Protein AF-A0A1H3X8P6-F1 (afdb_monomer_lite)

Secondary structure (DSSP, 8-state):
-----SS-------GGGGHHHHHHHHHHHHHHHHHHHHTHHHHTT--SHHHHHHHHHHHH--BTTB---SS-HHHHSTT--HHHHHHHHHHHHHHHHHHHHHHHHHHHS--SSPPPPP--

pLDDT: mean 88.48, std 12.2, range [31.03, 97.5]

Radius of gyration: 18.18 Å; chains: 1; bounding box: 30×44×56 Å

Sequence (120 aa):
MKIHTLYKSRIKQSSKAFDDTARLYCRAVDFYINVCLNEWKDASKCSNSKDAVNFCESVSLRTKARPATKYDFSGYLYKFPCYLRRAAIASAFGKVSSYKSNLANWNANPVGEKPGIPHT

Foldseek 3Di:
DDDDDPDPDDPDPPVVVCPVVVVLLQQLLQVLLVVCVVPVVPLVPDPDLVSQLVVSCQQAPADPVRNDHVHDVCVVDPPDDPVSNSVSSSNSSVQNVVLVVQQVVCVVPVDDDRRDRDGD

Structure (mmCIF, N/CA/C/O backbone):
data_AF-A0A1H3X8P6-F1
#
_entry.id   AF-A0A1H3X8P6-F1
#
loop_
_atom_site.group_PDB
_atom_site.id
_atom_site.type_symbol
_atom_site.label_atom_id
_atom_site.label_alt_id
_atom_site.label_comp_id
_atom_site.label_asym_id
_atom_site.label_entity_id
_atom_site.label_seq_id
_atom_site.pdbx_PDB_ins_code
_atom_site.Cartn_x
_atom_site.Cartn_y
_atom_site.Cartn_z
_atom_site.occupancy
_atom_site.B_iso_or_equiv
_atom_site.auth_seq_id
_atom_site.auth_comp_id
_atom_site.auth_asym_id
_atom_site.auth_atom_id
_atom_site.pdbx_PDB_model_num
ATOM 1 N N . MET A 1 1 ? 14.678 -15.133 18.758 1.00 34.66 1 MET A N 1
ATOM 2 C CA . MET A 1 1 ? 13.885 -14.616 19.897 1.00 34.66 1 MET A CA 1
ATOM 3 C C . MET A 1 1 ? 13.970 -15.628 21.032 1.00 34.66 1 MET A C 1
ATOM 5 O O . MET A 1 1 ? 13.533 -16.753 20.832 1.00 34.66 1 MET A O 1
ATOM 9 N N . LYS A 1 2 ? 14.597 -15.290 22.168 1.00 31.03 2 LYS A N 1
ATOM 10 C CA . LYS A 1 2 ? 14.610 -16.168 23.353 1.00 31.03 2 LYS A CA 1
ATOM 11 C C . LYS A 1 2 ? 13.320 -15.932 24.136 1.00 31.03 2 LYS A C 1
ATOM 13 O O . LYS A 1 2 ? 13.084 -14.822 24.600 1.00 31.03 2 LYS A O 1
ATOM 18 N N . ILE A 1 3 ? 12.468 -16.950 24.213 1.00 58.91 3 ILE A N 1
ATOM 19 C CA . ILE A 1 3 ? 11.179 -16.885 24.908 1.00 58.91 3 ILE A CA 1
ATOM 20 C C . ILE A 1 3 ? 11.407 -17.364 26.342 1.00 58.91 3 ILE A C 1
ATOM 22 O O . ILE A 1 3 ? 11.627 -18.551 26.572 1.00 58.91 3 ILE A O 1
ATOM 26 N N . HIS A 1 4 ? 11.376 -16.442 27.301 1.00 58.25 4 HIS A N 1
ATOM 27 C CA . HIS A 1 4 ? 11.418 -16.770 28.723 1.00 58.25 4 HIS A CA 1
ATOM 28 C C . HIS A 1 4 ? 9.982 -16.808 29.247 1.00 58.25 4 HIS A C 1
ATOM 30 O O . HIS A 1 4 ? 9.303 -15.785 29.281 1.00 58.25 4 HIS A O 1
ATOM 36 N N . THR A 1 5 ? 9.501 -17.998 29.609 1.00 63.41 5 THR A N 1
ATOM 37 C CA . THR A 1 5 ? 8.136 -18.192 30.120 1.00 63.41 5 THR A CA 1
ATOM 38 C C . THR A 1 5 ? 8.218 -18.406 31.628 1.00 63.41 5 THR A C 1
ATOM 40 O O . THR A 1 5 ? 8.846 -19.361 32.072 1.00 63.41 5 THR A O 1
ATOM 43 N N . LEU A 1 6 ? 7.613 -17.513 32.417 1.00 68.81 6 LEU A N 1
ATOM 44 C CA . LEU A 1 6 ? 7.676 -17.532 33.889 1.00 68.81 6 LEU A CA 1
ATOM 45 C C . LEU A 1 6 ? 6.791 -18.617 34.532 1.00 68.81 6 LEU A C 1
ATOM 47 O O . LEU A 1 6 ? 6.910 -18.887 35.721 1.00 68.81 6 LEU A O 1
ATOM 51 N N . TYR A 1 7 ? 5.903 -19.246 33.761 1.00 71.19 7 TYR A N 1
ATOM 52 C CA . TYR A 1 7 ? 4.977 -20.266 34.247 1.00 71.19 7 TYR A CA 1
ATOM 53 C C . TYR A 1 7 ? 4.711 -21.323 33.174 1.00 71.19 7 TYR A C 1
ATOM 55 O O . TYR A 1 7 ? 4.807 -21.058 31.976 1.00 71.19 7 TYR A O 1
ATOM 63 N N . LYS A 1 8 ? 4.367 -22.541 33.605 1.00 65.75 8 LYS A N 1
ATOM 64 C CA . LYS A 1 8 ? 4.122 -23.703 32.739 1.00 65.75 8 LYS A CA 1
ATOM 65 C C . LYS A 1 8 ? 2.759 -23.589 32.038 1.00 65.75 8 LYS A C 1
ATOM 67 O O . LYS A 1 8 ? 1.855 -24.375 32.301 1.00 65.75 8 LYS A O 1
ATOM 72 N N . SER A 1 9 ? 2.588 -22.603 31.158 1.00 65.31 9 SER A N 1
ATOM 73 C CA . SER A 1 9 ? 1.444 -22.541 30.247 1.00 65.31 9 SER A CA 1
ATOM 74 C C . SER A 1 9 ? 1.780 -23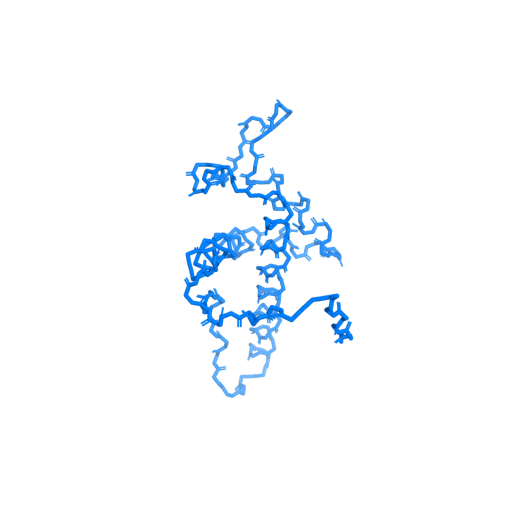.188 28.915 1.00 65.31 9 SER A C 1
ATOM 76 O O . SER A 1 9 ? 2.780 -22.887 28.267 1.00 65.31 9 SER A O 1
ATOM 78 N N . ARG A 1 10 ? 0.914 -24.103 28.482 1.00 61.00 10 ARG A N 1
ATOM 79 C CA . ARG A 1 10 ? 0.945 -24.624 27.121 1.00 61.00 10 ARG A CA 1
ATOM 80 C C . ARG A 1 10 ? 0.149 -23.657 26.252 1.00 61.00 10 ARG A C 1
ATOM 82 O O . ARG A 1 10 ? -1.072 -23.599 26.382 1.00 61.00 10 ARG A O 1
ATOM 89 N N . ILE A 1 11 ? 0.814 -22.925 25.360 1.00 66.06 11 ILE A N 1
ATOM 90 C CA . ILE A 1 11 ? 0.123 -22.197 24.291 1.00 66.06 11 ILE A CA 1
ATOM 91 C C . ILE A 1 11 ? -0.530 -23.263 23.406 1.00 66.06 11 ILE A C 1
ATOM 93 O O . ILE A 1 11 ? 0.156 -23.975 22.672 1.00 66.06 11 ILE A O 1
ATOM 97 N N . LYS A 1 12 ? -1.851 -23.442 23.518 1.00 64.69 12 LYS A N 1
ATOM 98 C CA . LYS A 1 12 ? -2.592 -24.256 22.551 1.00 64.69 12 LYS A CA 1
ATOM 99 C C . LYS A 1 12 ? -2.453 -23.552 21.205 1.00 64.69 12 LYS A C 1
ATOM 101 O O . LYS A 1 12 ? -2.849 -22.397 21.081 1.00 64.69 12 LYS A O 1
ATOM 106 N N . GLN A 1 13 ? -1.866 -24.221 20.216 1.00 61.00 13 GLN A N 1
ATOM 107 C CA . GLN A 1 13 ? -1.826 -23.693 18.858 1.00 61.00 13 GLN A CA 1
ATOM 108 C C . GLN A 1 13 ? -3.252 -23.645 18.301 1.00 61.00 13 GLN A C 1
ATOM 110 O O . GLN A 1 13 ? -3.754 -24.626 17.765 1.00 61.00 13 GLN A O 1
ATOM 115 N N . SER A 1 14 ? -3.925 -22.507 18.444 1.00 62.97 14 SER A N 1
ATOM 116 C CA . SER A 1 14 ? -5.116 -22.179 17.668 1.00 62.97 14 SER A CA 1
ATOM 117 C C . SER A 1 14 ? -4.686 -21.263 16.527 1.00 62.97 14 SER A C 1
ATOM 119 O O . SER A 1 14 ? -4.887 -20.053 16.592 1.00 62.97 14 SER A O 1
ATOM 121 N N . SER A 1 15 ? -4.053 -21.821 15.491 1.00 65.56 15 SER A N 1
ATOM 122 C CA . SER A 1 15 ? -3.688 -21.064 14.279 1.00 65.56 15 SER A CA 1
ATOM 123 C C . SER A 1 15 ? -4.879 -20.269 13.731 1.00 65.56 15 SER A C 1
ATOM 125 O O . SER A 1 15 ? -4.744 -19.094 13.411 1.00 65.56 15 SER A O 1
ATOM 127 N N . LYS A 1 16 ? -6.073 -20.871 13.795 1.00 78.62 16 LYS A N 1
ATOM 128 C CA . LYS A 1 16 ? -7.348 -20.276 13.379 1.00 78.62 16 LYS A CA 1
ATOM 129 C C . LYS A 1 16 ? -7.770 -19.014 14.137 1.00 78.62 16 LYS A C 1
ATOM 131 O O . LYS A 1 16 ? -8.608 -18.273 13.643 1.00 78.62 16 LYS A O 1
ATOM 136 N N . ALA A 1 17 ? -7.225 -18.750 15.328 1.00 81.31 17 ALA A N 1
ATOM 137 C CA . ALA A 1 17 ? -7.642 -17.597 16.133 1.00 81.31 17 ALA A CA 1
ATOM 138 C C . ALA A 1 17 ? -7.276 -16.246 15.493 1.00 81.31 17 ALA A C 1
ATOM 140 O O . ALA A 1 17 ? -7.855 -15.227 15.859 1.00 81.31 17 ALA A O 1
ATOM 141 N N . PHE A 1 18 ? -6.332 -16.233 14.546 1.00 83.19 18 PHE A N 1
ATOM 142 C CA . PHE A 1 18 ? -5.904 -15.023 13.844 1.00 83.19 18 PHE A CA 1
ATOM 143 C C . PHE A 1 18 ? -6.308 -14.993 12.372 1.00 83.19 18 PHE A C 1
ATOM 145 O O . PHE A 1 18 ? -5.992 -14.012 11.700 1.00 83.19 18 PHE A O 1
ATOM 152 N N . ASP A 1 19 ? -7.004 -16.016 11.869 1.00 88.62 19 ASP A N 1
ATOM 153 C CA . ASP A 1 19 ? -7.360 -16.104 10.449 1.00 88.62 19 ASP A CA 1
ATOM 154 C C . ASP A 1 19 ? -8.175 -14.884 10.009 1.00 88.62 19 ASP A C 1
ATOM 156 O O . ASP A 1 19 ? -7.892 -14.292 8.968 1.00 88.62 19 ASP A O 1
ATOM 160 N N . ASP A 1 20 ? -9.131 -14.445 10.828 1.00 90.19 20 ASP A N 1
ATOM 161 C CA . ASP A 1 20 ? -9.952 -13.269 10.529 1.00 90.19 20 ASP A CA 1
ATOM 162 C C . ASP A 1 20 ? -9.128 -11.977 10.518 1.00 90.19 20 ASP A C 1
ATOM 164 O O . ASP A 1 20 ? -9.272 -11.141 9.622 1.00 90.19 20 ASP A O 1
ATOM 168 N N . THR A 1 21 ? -8.200 -11.832 11.464 1.00 90.94 21 THR A N 1
ATOM 169 C CA . THR A 1 21 ? -7.295 -10.678 11.538 1.00 90.94 21 THR A CA 1
ATOM 170 C C . THR A 1 21 ? -6.342 -10.643 10.344 1.00 90.94 21 THR A C 1
ATOM 172 O O . THR A 1 21 ? -6.128 -9.582 9.755 1.00 90.94 21 THR A O 1
ATOM 175 N N . ALA A 1 22 ? -5.800 -11.799 9.951 1.00 92.06 22 ALA A N 1
ATOM 176 C CA . ALA A 1 22 ? -4.939 -11.937 8.782 1.00 92.06 22 ALA A CA 1
ATOM 177 C C . ALA A 1 22 ? -5.705 -11.601 7.497 1.00 92.06 22 ALA A C 1
ATOM 179 O O . ALA A 1 22 ? -5.224 -10.812 6.688 1.00 92.06 22 ALA A O 1
ATOM 180 N N . ARG A 1 23 ? -6.939 -12.099 7.349 1.00 93.56 23 ARG A N 1
ATOM 181 C CA . ARG A 1 23 ? -7.824 -11.753 6.225 1.00 93.56 23 ARG A CA 1
ATOM 182 C C . ARG A 1 23 ? -8.089 -10.250 6.156 1.00 93.56 23 ARG A C 1
ATOM 184 O O . ARG A 1 23 ? -8.031 -9.675 5.071 1.00 93.56 23 ARG A O 1
ATOM 191 N N . LEU A 1 24 ? -8.353 -9.601 7.292 1.00 94.50 24 LEU A N 1
ATOM 192 C CA . LEU A 1 24 ? -8.575 -8.154 7.351 1.00 94.50 24 LEU A CA 1
ATOM 193 C C . LEU A 1 24 ? -7.320 -7.367 6.945 1.00 94.50 24 LEU A C 1
ATOM 195 O O . LEU A 1 24 ? -7.418 -6.380 6.217 1.00 94.50 24 LEU A O 1
ATOM 199 N N . TYR A 1 25 ? -6.142 -7.822 7.382 1.00 96.12 25 TYR A N 1
ATOM 200 C CA . TYR A 1 25 ? -4.864 -7.242 6.980 1.00 96.12 25 TYR A CA 1
ATOM 201 C C . TYR A 1 25 ? -4.615 -7.394 5.478 1.00 96.12 25 TYR A C 1
ATOM 203 O O . TYR A 1 25 ? -4.307 -6.401 4.823 1.00 96.12 25 TYR A O 1
ATOM 211 N N . CYS A 1 26 ? -4.806 -8.591 4.916 1.00 95.44 26 CYS A N 1
ATOM 212 C CA . CYS A 1 26 ? -4.621 -8.829 3.484 1.00 95.44 26 CYS A CA 1
ATOM 213 C C . CYS A 1 26 ? -5.540 -7.937 2.642 1.00 95.44 26 CYS A C 1
ATOM 215 O O . CYS A 1 26 ? -5.065 -7.266 1.732 1.00 95.44 26 CYS A O 1
ATOM 217 N N . ARG A 1 27 ? -6.814 -7.792 3.036 1.00 96.38 27 ARG A N 1
ATOM 218 C CA . ARG A 1 27 ? -7.750 -6.857 2.384 1.00 96.38 27 ARG A CA 1
ATOM 219 C C . ARG A 1 27 ? -7.266 -5.408 2.418 1.00 96.38 27 ARG A C 1
ATOM 221 O O . ARG A 1 27 ? -7.475 -4.675 1.453 1.00 96.38 27 ARG A O 1
ATOM 228 N N . ALA A 1 28 ? -6.649 -4.979 3.520 1.00 97.00 28 ALA A N 1
ATOM 229 C CA . ALA A 1 28 ? -6.068 -3.643 3.615 1.00 97.00 28 ALA A CA 1
ATOM 230 C C . ALA A 1 28 ? -4.859 -3.487 2.684 1.00 97.00 28 ALA A C 1
ATOM 232 O O . ALA A 1 28 ? -4.718 -2.453 2.034 1.00 97.00 28 ALA A O 1
ATOM 233 N N . VAL A 1 29 ? -4.003 -4.509 2.595 1.00 97.50 29 VAL A N 1
ATOM 234 C CA . VAL A 1 29 ? -2.865 -4.525 1.667 1.00 97.50 29 VAL A CA 1
ATOM 235 C C . VAL A 1 29 ? -3.357 -4.449 0.223 1.00 97.50 29 VAL A C 1
ATOM 237 O O . VAL A 1 29 ? -2.867 -3.599 -0.513 1.00 97.50 29 VAL A O 1
ATOM 240 N N . ASP A 1 30 ? -4.359 -5.237 -0.168 1.00 96.88 30 ASP A N 1
ATOM 241 C CA . ASP A 1 30 ? -4.933 -5.210 -1.522 1.00 96.88 30 ASP A CA 1
ATOM 242 C C . ASP A 1 30 ? -5.505 -3.843 -1.889 1.00 96.88 30 ASP A C 1
ATOM 244 O O . ASP A 1 30 ? -5.259 -3.325 -2.980 1.00 96.88 30 ASP A O 1
ATOM 248 N N . PHE A 1 31 ? -6.216 -3.209 -0.953 1.00 96.88 31 PHE A N 1
ATOM 249 C CA . PHE A 1 31 ? -6.687 -1.841 -1.134 1.00 96.88 31 PHE A CA 1
ATOM 250 C C . PHE A 1 31 ? -5.523 -0.890 -1.440 1.00 96.88 31 PHE A C 1
ATOM 252 O O . PHE A 1 31 ? -5.572 -0.137 -2.414 1.00 96.88 31 PHE A O 1
ATOM 259 N N . TYR A 1 32 ? -4.449 -0.945 -0.649 1.00 96.81 32 TYR A N 1
ATOM 260 C CA . TYR A 1 32 ? -3.299 -0.067 -0.851 1.00 96.81 32 TYR A CA 1
ATOM 261 C C . TYR A 1 32 ? -2.456 -0.435 -2.074 1.00 96.81 32 TYR A C 1
ATOM 263 O O . TYR A 1 32 ? -1.867 0.462 -2.670 1.00 96.81 32 TYR A O 1
ATOM 271 N N . ILE A 1 33 ? -2.437 -1.698 -2.508 1.00 97.00 33 ILE A N 1
ATOM 272 C CA . ILE A 1 33 ? -1.836 -2.093 -3.788 1.00 97.00 33 ILE A CA 1
ATOM 273 C C . ILE A 1 33 ? -2.554 -1.365 -4.927 1.00 97.00 33 ILE A C 1
ATOM 275 O O . ILE A 1 33 ? -1.893 -0.741 -5.757 1.00 97.00 33 ILE A O 1
ATOM 279 N N . ASN A 1 34 ? -3.889 -1.376 -4.931 1.00 96.50 34 ASN A N 1
ATOM 280 C CA . ASN A 1 34 ? -4.684 -0.686 -5.948 1.00 96.50 34 ASN A CA 1
ATOM 281 C C . ASN A 1 34 ? -4.440 0.830 -5.933 1.00 96.50 34 ASN A C 1
ATOM 283 O O . ASN A 1 34 ? -4.221 1.429 -6.986 1.00 96.50 34 ASN A O 1
ATOM 287 N N . VAL A 1 35 ? -4.401 1.450 -4.747 1.00 96.12 35 VAL A N 1
ATOM 288 C CA . VAL A 1 35 ? -4.073 2.881 -4.605 1.00 96.12 35 VAL A CA 1
ATOM 289 C C . VAL A 1 35 ? -2.678 3.184 -5.162 1.00 96.12 35 VAL A C 1
ATOM 291 O O . VAL A 1 35 ? -2.527 4.105 -5.963 1.00 96.12 35 VAL A O 1
ATOM 294 N N . CYS A 1 36 ? -1.665 2.393 -4.800 1.00 95.81 36 CYS A N 1
ATOM 295 C CA . CYS A 1 36 ? -0.292 2.564 -5.278 1.00 95.81 36 CYS A CA 1
ATOM 296 C C . CYS A 1 36 ? -0.153 2.348 -6.791 1.00 95.81 36 CYS A C 1
ATOM 298 O O . CYS A 1 36 ? 0.644 3.033 -7.430 1.00 95.81 36 CYS A O 1
ATOM 300 N N . LEU A 1 37 ? -0.902 1.409 -7.377 1.00 95.81 37 LEU A N 1
ATOM 301 C CA . LEU A 1 37 ? -0.904 1.177 -8.823 1.00 95.81 37 LEU A CA 1
ATOM 302 C C . LEU A 1 37 ? -1.535 2.350 -9.582 1.00 95.81 37 LEU A C 1
ATOM 304 O O . LEU A 1 37 ? -0.975 2.781 -10.593 1.00 95.81 37 LEU A O 1
ATOM 308 N N . ASN A 1 38 ? -2.652 2.883 -9.079 1.00 95.81 38 ASN A N 1
ATOM 309 C CA . ASN A 1 38 ? -3.364 4.007 -9.690 1.00 95.81 38 ASN A CA 1
ATOM 310 C C . ASN A 1 38 ? -2.579 5.322 -9.578 1.00 95.81 38 ASN A C 1
ATOM 312 O O . ASN A 1 38 ? -2.490 6.074 -10.546 1.00 95.81 38 ASN A O 1
ATOM 316 N N . GLU A 1 39 ? -1.969 5.580 -8.419 1.00 95.25 39 GLU A N 1
ATOM 317 C CA . GLU A 1 39 ? -1.197 6.799 -8.145 1.00 95.25 39 GLU A CA 1
ATOM 318 C C . GLU A 1 39 ? 0.318 6.602 -8.328 1.00 95.25 39 GLU A C 1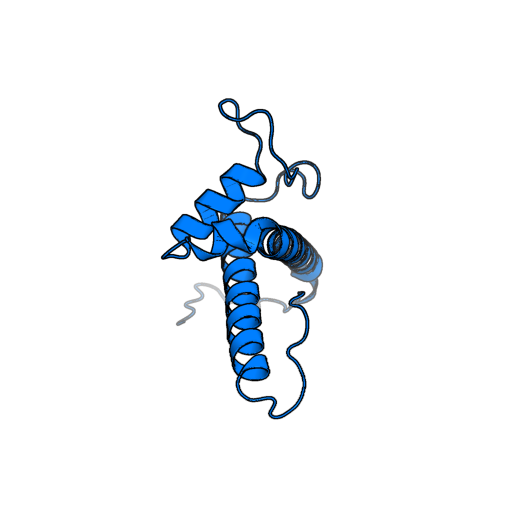
ATOM 320 O O . GLU A 1 39 ? 1.125 7.319 -7.732 1.00 95.25 39 GLU A O 1
ATOM 325 N N . TRP A 1 40 ? 0.739 5.631 -9.149 1.00 94.69 40 TRP A N 1
ATOM 326 C CA . TRP A 1 40 ? 2.154 5.250 -9.248 1.00 94.69 40 TRP A CA 1
ATOM 327 C C . TRP A 1 40 ? 3.074 6.416 -9.626 1.00 94.69 40 TRP A C 1
ATOM 329 O O . TRP A 1 40 ? 4.201 6.474 -9.150 1.00 94.69 40 TRP A O 1
ATOM 339 N N . LYS A 1 41 ? 2.594 7.365 -10.442 1.00 93.00 41 LYS A N 1
ATOM 340 C CA . LYS A 1 41 ? 3.369 8.544 -10.872 1.00 93.00 41 LYS A CA 1
ATOM 341 C C . LYS A 1 41 ? 3.860 9.400 -9.702 1.00 93.00 41 LYS A C 1
ATOM 343 O O . LYS A 1 41 ? 4.926 10.003 -9.796 1.00 93.00 41 LYS A O 1
ATOM 348 N N . ASP A 1 42 ? 3.075 9.476 -8.633 1.00 92.56 42 ASP A N 1
ATOM 349 C CA . ASP A 1 42 ? 3.420 10.241 -7.439 1.00 92.56 42 ASP A CA 1
ATOM 350 C C . ASP A 1 42 ? 4.041 9.345 -6.370 1.00 92.56 42 ASP A C 1
ATOM 352 O O . ASP A 1 42 ? 5.034 9.734 -5.758 1.00 92.56 42 ASP A O 1
ATOM 356 N N . ALA A 1 43 ? 3.552 8.109 -6.226 1.00 91.19 43 ALA A N 1
ATOM 357 C CA . ALA A 1 43 ? 4.130 7.133 -5.305 1.00 91.19 43 ALA A CA 1
ATOM 358 C C . ALA A 1 43 ? 5.590 6.786 -5.651 1.00 91.19 43 ALA A C 1
ATOM 360 O O . ALA A 1 43 ? 6.404 6.593 -4.751 1.00 91.19 43 ALA A O 1
ATOM 361 N N . SER A 1 44 ? 5.964 6.752 -6.935 1.00 91.50 44 SER A N 1
ATOM 362 C CA . SER A 1 44 ? 7.338 6.454 -7.362 1.00 91.50 44 SER A CA 1
ATOM 363 C C . SER A 1 44 ? 8.347 7.540 -6.981 1.00 91.50 44 SER A C 1
ATOM 365 O O . SER A 1 44 ? 9.546 7.288 -7.022 1.00 91.50 44 SER A O 1
ATOM 367 N N . LYS A 1 45 ? 7.882 8.749 -6.635 1.00 93.50 45 LYS A N 1
ATOM 368 C CA . LYS A 1 45 ? 8.738 9.855 -6.175 1.00 93.50 45 LYS A CA 1
ATOM 369 C C . LYS A 1 45 ? 9.106 9.723 -4.695 1.00 93.50 45 LYS A C 1
ATOM 371 O O . LYS A 1 45 ? 9.961 10.461 -4.217 1.00 93.50 45 LYS A O 1
ATOM 376 N N . CYS A 1 46 ? 8.452 8.828 -3.955 1.00 91.56 46 CYS A N 1
ATOM 377 C CA . CYS A 1 46 ? 8.740 8.605 -2.545 1.00 91.56 46 CYS A CA 1
ATOM 378 C C . CYS A 1 46 ? 10.092 7.898 -2.382 1.00 91.56 46 CYS A C 1
ATOM 380 O O . CYS A 1 46 ? 10.257 6.756 -2.807 1.00 91.56 46 CYS A O 1
ATOM 382 N N . SER A 1 47 ? 11.043 8.554 -1.715 1.00 85.56 47 SER A N 1
ATOM 383 C CA . SER A 1 47 ? 12.395 8.016 -1.511 1.00 85.56 47 SER A CA 1
ATOM 384 C C . SER A 1 47 ? 12.456 6.910 -0.456 1.00 85.56 47 SER A C 1
ATOM 386 O O . SER A 1 47 ? 13.368 6.088 -0.470 1.00 85.56 47 SER A O 1
ATOM 388 N N . ASN A 1 48 ? 11.518 6.893 0.494 1.00 88.81 48 ASN A N 1
ATOM 389 C CA . ASN A 1 48 ? 11.508 5.932 1.593 1.00 88.81 48 ASN A CA 1
ATOM 390 C C . ASN A 1 48 ? 10.083 5.448 1.932 1.00 88.81 48 ASN A C 1
ATOM 392 O O . ASN A 1 48 ? 9.075 6.025 1.519 1.00 88.81 48 ASN A O 1
ATOM 396 N N . SER A 1 49 ? 10.006 4.384 2.739 1.00 88.12 49 SER A N 1
ATOM 397 C CA . SER A 1 49 ? 8.734 3.792 3.183 1.00 88.12 49 SER A CA 1
ATOM 398 C C . SER A 1 49 ? 7.871 4.765 4.001 1.00 88.12 49 SER A C 1
ATOM 400 O O . SER A 1 49 ? 6.647 4.756 3.895 1.00 88.12 49 SER A O 1
ATOM 402 N N . LYS A 1 50 ? 8.486 5.666 4.778 1.00 93.81 50 LYS A N 1
ATOM 403 C CA . LYS A 1 50 ? 7.765 6.677 5.567 1.00 93.81 50 LYS A CA 1
ATOM 404 C C . LYS A 1 50 ? 7.041 7.681 4.664 1.00 93.81 50 LYS A C 1
ATOM 406 O O . LYS A 1 50 ? 5.893 8.021 4.943 1.00 93.81 50 LYS A O 1
ATOM 411 N N . ASP A 1 51 ? 7.675 8.109 3.581 1.00 94.19 51 ASP A N 1
ATOM 412 C CA . ASP A 1 51 ? 7.117 9.039 2.604 1.00 94.19 51 ASP A CA 1
ATOM 413 C C . ASP A 1 51 ? 5.978 8.379 1.832 1.00 94.19 51 ASP A C 1
ATOM 415 O O . ASP A 1 51 ? 4.913 8.977 1.697 1.00 94.19 51 ASP A O 1
ATOM 419 N N . ALA A 1 52 ? 6.149 7.114 1.432 1.00 93.44 52 ALA A N 1
ATOM 420 C CA . ALA A 1 52 ? 5.086 6.327 0.810 1.00 93.44 52 ALA A CA 1
ATOM 421 C C . ALA A 1 52 ? 3.871 6.172 1.741 1.00 93.44 52 ALA A C 1
ATOM 423 O O . ALA A 1 52 ? 2.727 6.328 1.311 1.00 93.44 52 ALA A O 1
ATOM 424 N N . VAL A 1 53 ? 4.109 5.929 3.035 1.00 95.75 53 VAL A N 1
ATOM 425 C CA . VAL A 1 53 ? 3.052 5.876 4.053 1.00 95.75 53 VAL A CA 1
ATOM 426 C C . VAL A 1 53 ? 2.332 7.214 4.169 1.00 95.75 53 VAL A C 1
ATOM 428 O O . VAL A 1 53 ? 1.106 7.246 4.088 1.00 95.75 53 VAL A O 1
ATOM 431 N N . ASN A 1 54 ? 3.067 8.315 4.317 1.00 94.19 54 ASN A N 1
ATOM 432 C CA . ASN A 1 54 ? 2.478 9.649 4.434 1.00 94.19 54 ASN A CA 1
ATOM 433 C C . ASN A 1 54 ? 1.673 10.026 3.182 1.00 94.19 54 ASN A C 1
ATOM 435 O O . ASN A 1 54 ? 0.566 10.553 3.297 1.00 94.19 54 ASN A O 1
ATOM 439 N N . PHE A 1 55 ? 2.199 9.713 1.996 1.00 94.81 55 PHE A N 1
ATOM 440 C CA . PHE A 1 55 ? 1.512 9.909 0.727 1.00 94.81 55 PHE A CA 1
ATOM 441 C C . PHE A 1 55 ? 0.195 9.129 0.690 1.00 94.81 55 PHE A C 1
ATOM 443 O O . PHE A 1 55 ? -0.867 9.739 0.570 1.00 94.81 55 PHE A O 1
ATOM 450 N N . CYS A 1 56 ? 0.230 7.809 0.887 1.00 94.81 56 CYS A N 1
ATOM 451 C CA . CYS A 1 56 ? -0.974 6.981 0.821 1.00 94.81 56 CYS A CA 1
ATOM 452 C C . CYS A 1 56 ? -2.006 7.377 1.884 1.00 94.81 56 CYS A C 1
ATOM 454 O O . CYS A 1 56 ? -3.202 7.401 1.594 1.00 94.81 56 CYS A O 1
ATOM 456 N N . GLU A 1 57 ? -1.576 7.726 3.101 1.00 93.94 57 GLU A N 1
ATOM 457 C CA . GLU A 1 57 ? -2.462 8.272 4.137 1.00 93.94 57 GLU A CA 1
ATOM 458 C C . GLU A 1 57 ? -3.161 9.540 3.654 1.00 93.94 57 GLU A C 1
ATOM 460 O O . GLU A 1 57 ? -4.376 9.660 3.787 1.00 93.94 57 GLU A O 1
ATOM 465 N N . SER A 1 58 ? -2.416 10.452 3.033 1.00 92.44 58 SER A N 1
ATOM 466 C CA . SER A 1 58 ? -2.950 11.730 2.571 1.00 92.44 58 SER A CA 1
ATOM 467 C C . SER A 1 58 ? -4.002 11.609 1.460 1.00 92.44 58 SER A C 1
ATOM 469 O O . SER A 1 58 ? -4.850 12.493 1.344 1.00 92.44 58 SER A O 1
ATOM 471 N N . VAL A 1 59 ? -3.964 10.527 0.671 1.00 93.94 59 VAL A N 1
ATOM 472 C CA . VAL A 1 59 ? -4.902 10.275 -0.440 1.00 93.94 59 VAL A CA 1
ATOM 473 C C . VAL A 1 59 ? -6.076 9.374 -0.017 1.00 93.94 59 VAL A C 1
ATOM 475 O O . VAL A 1 59 ? -7.115 9.384 -0.678 1.00 93.94 59 VAL A O 1
ATOM 478 N N . SER A 1 60 ? -5.942 8.612 1.077 1.00 93.50 60 SER A N 1
ATOM 479 C CA . SER A 1 60 ? -6.922 7.590 1.499 1.00 93.50 60 SER A CA 1
ATOM 480 C C . SER A 1 60 ? -7.664 7.871 2.809 1.00 93.50 60 SER A C 1
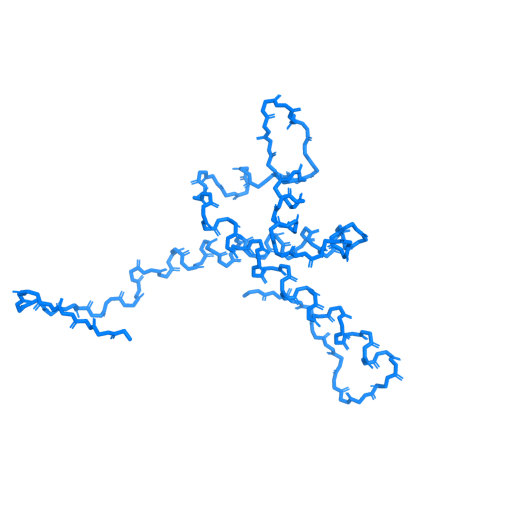ATOM 482 O O . SER A 1 60 ? -8.701 7.252 3.057 1.00 93.50 60 SER A O 1
ATOM 484 N N . LEU A 1 61 ? -7.147 8.757 3.668 1.00 91.31 61 LEU A N 1
ATOM 485 C CA . LEU A 1 61 ? -7.731 9.048 4.979 1.00 91.31 61 LEU A CA 1
ATOM 486 C C . LEU A 1 61 ? -8.223 10.477 5.081 1.00 91.31 61 LEU A C 1
ATOM 488 O O . LEU A 1 61 ? -7.461 11.441 4.982 1.00 91.31 61 LEU A O 1
ATOM 492 N N . ARG A 1 62 ? -9.515 10.595 5.374 1.00 89.69 62 ARG A N 1
ATOM 493 C CA . ARG A 1 62 ? -10.150 11.875 5.658 1.00 89.69 62 ARG A CA 1
ATOM 494 C C . ARG A 1 62 ? -9.670 12.375 7.013 1.00 89.69 62 ARG A C 1
ATOM 496 O O . ARG A 1 62 ? -9.697 11.655 8.010 1.00 89.69 62 ARG A O 1
ATOM 503 N N . THR A 1 63 ? -9.249 13.628 7.053 1.00 85.31 63 THR A N 1
ATOM 504 C CA . THR A 1 63 ? -8.891 14.329 8.290 1.00 85.31 63 THR A CA 1
ATOM 505 C C . THR A 1 63 ? -9.635 15.655 8.338 1.00 85.31 63 THR A C 1
ATOM 507 O O . THR A 1 63 ? -10.128 16.128 7.318 1.00 85.31 63 THR A O 1
ATOM 510 N N . LYS A 1 64 ? -9.700 16.303 9.507 1.00 85.31 64 LYS A N 1
ATOM 511 C CA . LYS A 1 64 ? -10.336 17.627 9.624 1.00 85.31 64 LYS A CA 1
ATOM 512 C C . LYS A 1 64 ? -9.720 18.651 8.657 1.00 85.31 64 LYS A C 1
ATOM 514 O O . LYS A 1 64 ? -10.440 19.463 8.092 1.00 85.31 64 LYS A O 1
ATOM 519 N N . ALA A 1 65 ? -8.404 18.580 8.452 1.00 84.50 65 ALA A N 1
ATOM 520 C CA . ALA A 1 65 ? -7.676 19.447 7.526 1.00 84.50 65 ALA A CA 1
ATOM 521 C C . ALA A 1 65 ? -7.803 19.019 6.050 1.00 84.50 65 ALA A C 1
ATOM 523 O O . ALA A 1 65 ? -7.566 19.828 5.159 1.00 84.50 65 ALA A O 1
ATOM 524 N N . ARG A 1 66 ? -8.160 17.756 5.777 1.00 82.69 66 ARG A N 1
ATOM 525 C CA . ARG A 1 66 ? -8.351 17.201 4.426 1.00 82.69 66 ARG A CA 1
ATOM 526 C C . ARG A 1 66 ? -9.657 16.403 4.370 1.00 82.69 66 ARG A C 1
ATOM 528 O O . ARG A 1 66 ? -9.633 15.178 4.524 1.00 82.69 66 ARG A O 1
ATOM 535 N N . PRO A 1 67 ? -10.804 17.086 4.204 1.00 78.50 67 PRO A N 1
ATOM 536 C CA . PRO A 1 67 ? -12.114 16.442 4.258 1.00 78.50 67 PRO A CA 1
ATOM 537 C C . PRO A 1 67 ? -12.449 15.641 2.993 1.00 78.50 67 PRO A C 1
ATOM 539 O O . PRO A 1 67 ? -13.257 14.712 3.077 1.00 78.50 67 PRO A O 1
ATOM 542 N N . ALA A 1 68 ? -11.833 15.984 1.856 1.00 81.25 68 ALA A N 1
ATOM 543 C CA . ALA A 1 68 ? -11.986 15.302 0.576 1.00 81.25 68 ALA A CA 1
ATOM 544 C C . ALA A 1 68 ? -10.728 14.482 0.257 1.00 81.25 68 ALA A C 1
ATOM 546 O O . ALA A 1 68 ? -9.628 15.029 0.166 1.00 81.25 68 ALA A O 1
ATOM 547 N N . THR A 1 69 ? -10.902 13.173 0.092 1.00 86.06 69 THR A N 1
ATOM 548 C CA . THR A 1 69 ? -9.858 12.221 -0.303 1.00 86.06 69 THR A CA 1
ATOM 549 C C . THR A 1 69 ? -10.351 11.413 -1.492 1.00 86.06 69 THR A C 1
ATOM 551 O O . THR A 1 69 ? -11.543 11.132 -1.599 1.00 86.06 69 THR A O 1
ATOM 554 N N . LYS A 1 70 ? -9.444 11.052 -2.405 1.00 91.06 70 LYS A N 1
ATOM 555 C CA . LYS A 1 70 ? -9.801 10.305 -3.621 1.00 91.06 70 LYS A CA 1
ATOM 556 C C . LYS A 1 70 ? -10.258 8.882 -3.304 1.00 91.06 70 LYS A C 1
ATOM 558 O O . LYS A 1 70 ? -11.117 8.346 -3.995 1.00 91.06 70 LYS A O 1
ATOM 563 N N . TYR A 1 71 ? -9.693 8.294 -2.253 1.00 94.50 71 TYR A N 1
ATOM 564 C CA . TYR A 1 71 ? -10.075 6.980 -1.755 1.00 94.50 71 TYR A CA 1
ATOM 565 C C . TYR A 1 71 ? -10.609 7.107 -0.324 1.00 94.50 71 TYR A C 1
ATOM 567 O O . TYR A 1 71 ? -10.162 7.973 0.433 1.00 94.50 71 TYR A O 1
ATOM 575 N N . ASP A 1 72 ? -11.556 6.243 0.048 1.00 92.50 72 ASP A N 1
ATOM 576 C CA . ASP A 1 72 ? -12.115 6.180 1.402 1.00 92.50 72 ASP A CA 1
ATOM 577 C C . ASP A 1 72 ? -11.757 4.850 2.071 1.00 92.50 72 ASP A C 1
ATOM 579 O O . ASP A 1 72 ? -12.478 3.854 1.978 1.00 92.50 72 ASP A O 1
ATOM 583 N N . PHE A 1 73 ? -10.609 4.832 2.751 1.00 93.94 73 PHE A N 1
ATOM 584 C CA . PHE A 1 73 ? -10.193 3.652 3.506 1.00 93.94 73 PHE A CA 1
ATOM 585 C C . PHE A 1 73 ? -11.058 3.428 4.753 1.00 93.94 73 PHE A C 1
ATOM 587 O O . PHE A 1 73 ? -11.307 2.286 5.132 1.00 93.94 73 PHE A O 1
ATOM 594 N N . SER A 1 74 ? -11.534 4.503 5.386 1.00 89.88 74 SER A N 1
ATOM 595 C CA . SER A 1 74 ? -12.342 4.423 6.609 1.00 89.88 74 SER A CA 1
ATOM 596 C C . SER A 1 74 ? -13.716 3.801 6.355 1.00 89.88 74 SER A C 1
ATOM 598 O O . SER A 1 74 ? -14.227 3.097 7.226 1.00 89.88 74 SER A O 1
ATOM 600 N N . GLY A 1 75 ? -14.297 4.043 5.175 1.00 90.12 75 GLY A N 1
ATOM 601 C CA . GLY A 1 75 ? -15.499 3.358 4.700 1.00 90.12 75 GLY A CA 1
ATOM 602 C C . GLY A 1 75 ? -15.245 1.901 4.301 1.00 90.12 75 GLY A C 1
ATOM 603 O O . GLY A 1 75 ? -16.087 1.045 4.558 1.00 90.12 75 GLY A O 1
ATOM 604 N N . TYR A 1 76 ? -14.073 1.596 3.730 1.00 92.62 76 TYR A N 1
ATOM 605 C CA . TYR A 1 76 ? -13.705 0.233 3.326 1.00 92.62 76 TYR A CA 1
ATOM 606 C C . TYR A 1 76 ? -13.417 -0.693 4.521 1.00 92.62 76 TYR A C 1
ATOM 608 O O . TYR A 1 76 ? -13.905 -1.821 4.569 1.00 92.62 76 TYR A O 1
ATOM 616 N N . LEU A 1 77 ? -12.643 -0.221 5.506 1.00 93.12 77 LEU A N 1
ATOM 617 C CA . LEU A 1 77 ? -12.314 -0.947 6.734 1.00 93.12 77 LEU A CA 1
ATOM 618 C C . LEU A 1 77 ? -12.532 -0.051 7.955 1.00 93.12 77 LEU A C 1
ATOM 620 O O . LEU A 1 77 ? -11.658 0.713 8.379 1.00 93.12 77 LEU A O 1
ATOM 624 N N . TYR A 1 78 ? -13.713 -0.187 8.553 1.00 92.00 78 TYR A N 1
ATOM 625 C CA . TYR A 1 78 ? -14.109 0.607 9.708 1.00 92.00 78 TYR A CA 1
ATOM 626 C C . TYR A 1 78 ? -13.180 0.382 10.912 1.00 92.00 78 TYR A C 1
ATOM 628 O O . TYR A 1 78 ? -12.918 -0.751 11.313 1.00 92.00 78 TYR A O 1
ATOM 636 N N . LYS A 1 79 ? -12.708 1.482 11.518 1.00 90.31 79 LYS A N 1
ATOM 637 C CA . LYS A 1 79 ? -11.859 1.497 12.731 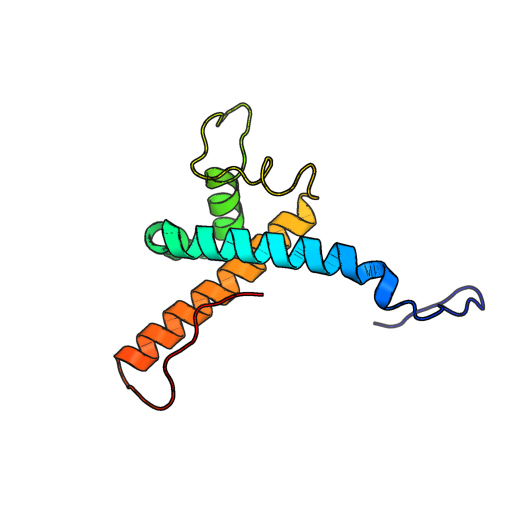1.00 90.31 79 LYS A CA 1
ATOM 638 C C . LYS A 1 79 ? -10.601 0.622 12.650 1.00 90.31 79 LYS A C 1
ATOM 640 O O . LYS A 1 79 ? -10.135 0.084 13.654 1.00 90.31 79 LYS A O 1
ATOM 645 N N . PHE A 1 80 ? -10.010 0.514 11.470 1.00 94.12 80 PHE A N 1
ATOM 646 C CA . PHE A 1 80 ? -8.784 -0.249 11.295 1.00 94.12 80 PHE A CA 1
ATOM 647 C C . PHE A 1 80 ? -7.593 0.369 12.070 1.00 94.12 80 PHE A C 1
ATOM 649 O O . PHE A 1 80 ? -7.367 1.584 11.976 1.00 94.12 80 PHE A O 1
ATOM 656 N N . PRO A 1 81 ? -6.793 -0.425 12.812 1.00 94.56 81 PRO A N 1
ATOM 657 C CA . PRO A 1 81 ? -5.696 0.098 13.627 1.00 94.56 81 PRO A CA 1
ATOM 658 C C . PRO A 1 81 ? -4.628 0.839 12.811 1.00 94.56 81 PRO A C 1
ATOM 660 O O . PRO A 1 81 ? -4.157 0.355 11.781 1.00 94.56 81 PRO A O 1
ATOM 663 N N . CYS A 1 82 ? -4.185 2.004 13.296 1.00 93.75 82 CYS A N 1
ATOM 664 C CA . CYS A 1 82 ? -3.273 2.877 12.550 1.00 93.75 82 CYS A CA 1
ATOM 665 C C . CYS A 1 82 ? -1.901 2.242 12.265 1.00 93.75 82 CYS A C 1
ATOM 667 O O . CYS A 1 82 ? -1.386 2.386 11.159 1.00 93.75 82 CYS A O 1
ATOM 669 N N . TYR A 1 83 ? -1.319 1.518 13.225 1.00 95.31 83 TYR A N 1
ATOM 670 C CA . TYR A 1 83 ? -0.018 0.860 13.060 1.00 95.31 83 TYR A CA 1
ATOM 671 C C . TYR A 1 83 ? -0.086 -0.248 12.004 1.00 95.31 83 TYR A C 1
ATOM 673 O O . TYR A 1 83 ? 0.794 -0.361 11.152 1.00 95.31 83 TYR A O 1
ATOM 681 N N . LEU A 1 84 ? -1.180 -1.009 12.011 1.00 94.88 84 LEU A N 1
ATOM 682 C CA . LEU A 1 84 ? -1.419 -2.108 11.086 1.00 94.88 84 LEU A CA 1
ATOM 683 C C . LEU A 1 84 ? -1.686 -1.574 9.671 1.00 94.88 84 LEU A C 1
ATOM 685 O O . LEU A 1 84 ? -1.238 -2.149 8.686 1.00 94.88 84 LEU A O 1
ATOM 689 N N . ARG A 1 85 ? -2.319 -0.401 9.571 1.00 96.25 85 ARG A N 1
ATOM 690 C CA . ARG A 1 85 ? -2.503 0.344 8.319 1.00 96.25 85 ARG A CA 1
ATOM 691 C C . ARG A 1 85 ? -1.186 0.816 7.722 1.00 96.25 85 ARG A C 1
ATOM 693 O O . ARG A 1 85 ? -0.949 0.603 6.540 1.00 96.25 85 ARG A O 1
ATOM 700 N N . ARG A 1 86 ? -0.310 1.425 8.531 1.00 96.69 86 ARG A N 1
ATOM 701 C CA . ARG A 1 86 ? 1.028 1.847 8.080 1.00 96.69 86 ARG A CA 1
ATOM 702 C C . ARG A 1 86 ? 1.852 0.642 7.610 1.00 96.69 86 ARG A C 1
ATOM 704 O O . ARG A 1 86 ? 2.506 0.734 6.576 1.00 96.69 86 ARG A O 1
ATOM 711 N N . ALA A 1 87 ? 1.758 -0.493 8.308 1.00 96.75 87 ALA A N 1
ATOM 712 C CA . ALA A 1 87 ? 2.384 -1.748 7.884 1.00 96.75 87 ALA A CA 1
ATOM 713 C C . ALA A 1 87 ? 1.809 -2.280 6.556 1.00 96.75 87 ALA A C 1
ATOM 715 O O . ALA A 1 87 ? 2.572 -2.694 5.679 1.00 96.75 87 ALA A O 1
ATOM 716 N N . ALA A 1 88 ? 0.486 -2.207 6.375 1.00 97.00 88 ALA A N 1
ATOM 717 C CA . ALA A 1 88 ? -0.176 -2.616 5.138 1.00 97.00 88 ALA A CA 1
ATOM 718 C C . ALA A 1 88 ? 0.259 -1.751 3.946 1.00 97.00 88 ALA A C 1
ATOM 720 O O . ALA A 1 88 ? 0.588 -2.286 2.890 1.00 97.00 88 ALA A O 1
ATOM 721 N N . ILE A 1 89 ? 0.344 -0.429 4.135 1.00 96.88 89 ILE A N 1
ATOM 722 C CA . ILE A 1 89 ? 0.834 0.503 3.110 1.00 96.88 89 ILE A CA 1
ATOM 723 C C . ILE A 1 89 ? 2.283 0.186 2.731 1.00 96.88 89 ILE A C 1
ATOM 725 O O . ILE A 1 89 ? 2.590 0.073 1.547 1.00 96.88 89 ILE A O 1
ATOM 729 N N . ALA A 1 90 ? 3.169 0.017 3.717 1.00 96.31 90 ALA A N 1
ATOM 730 C CA . ALA A 1 90 ? 4.572 -0.304 3.459 1.00 96.31 90 ALA A CA 1
ATOM 731 C C . ALA A 1 90 ? 4.717 -1.620 2.673 1.00 96.31 90 ALA A C 1
ATOM 733 O O . ALA A 1 90 ? 5.488 -1.694 1.716 1.00 96.31 90 ALA A O 1
ATOM 734 N N . SER A 1 91 ? 3.926 -2.634 3.035 1.00 96.38 91 SER A N 1
ATOM 735 C CA . SER A 1 91 ? 3.893 -3.925 2.338 1.00 96.38 91 SER A CA 1
ATOM 736 C C . SER A 1 91 ? 3.380 -3.787 0.902 1.00 96.38 91 SER A C 1
ATOM 738 O O . SER A 1 91 ? 3.988 -4.319 -0.027 1.00 96.38 91 SER A O 1
ATOM 740 N N . ALA A 1 92 ? 2.289 -3.044 0.704 1.00 96.75 92 ALA A N 1
ATOM 741 C CA . ALA A 1 92 ? 1.716 -2.779 -0.611 1.00 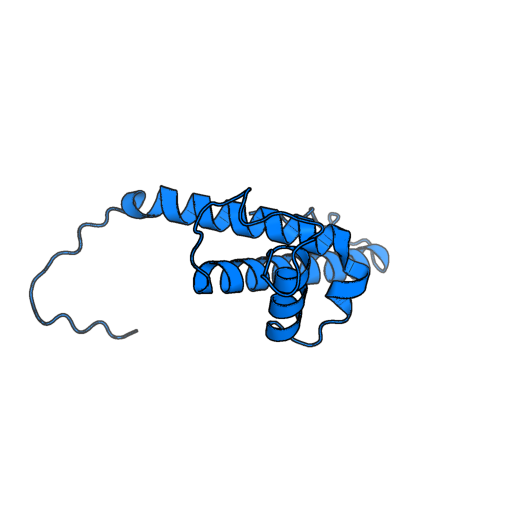96.75 92 ALA A CA 1
ATOM 742 C C . ALA A 1 92 ? 2.694 -2.021 -1.519 1.00 96.75 92 ALA A C 1
ATOM 744 O O . ALA A 1 92 ? 2.916 -2.420 -2.661 1.00 96.75 92 ALA A O 1
ATOM 745 N N . PHE A 1 93 ? 3.325 -0.966 -1.002 1.00 96.06 93 PHE A N 1
ATOM 746 C CA . PHE A 1 93 ? 4.313 -0.180 -1.737 1.00 96.06 93 PHE A CA 1
ATOM 747 C C . PHE A 1 93 ? 5.514 -1.030 -2.164 1.00 96.06 93 PHE A C 1
ATOM 749 O O . PHE A 1 93 ? 5.914 -0.977 -3.325 1.00 96.06 93 PHE A O 1
ATOM 756 N N . GLY A 1 94 ? 6.039 -1.873 -1.266 1.00 95.00 94 GLY A N 1
ATOM 757 C CA . GLY A 1 94 ? 7.126 -2.800 -1.588 1.00 95.00 94 GLY A CA 1
ATOM 758 C C . GLY A 1 94 ? 6.762 -3.774 -2.712 1.00 95.00 94 GLY A C 1
ATOM 759 O O . GLY A 1 94 ? 7.524 -3.920 -3.670 1.00 95.00 94 GLY A O 1
ATOM 760 N N . LYS A 1 95 ? 5.567 -4.381 -2.651 1.00 95.50 95 LYS A N 1
ATOM 761 C CA . LYS A 1 95 ? 5.058 -5.272 -3.709 1.00 95.50 95 LYS A CA 1
ATOM 762 C C . LYS A 1 95 ? 4.930 -4.555 -5.057 1.00 95.50 95 LYS A C 1
ATOM 764 O O . LYS A 1 95 ? 5.387 -5.076 -6.072 1.00 95.50 95 LYS A O 1
ATOM 769 N N . VAL A 1 96 ? 4.338 -3.358 -5.080 1.00 96.44 96 VAL A N 1
ATOM 770 C CA . VAL A 1 96 ? 4.142 -2.589 -6.322 1.00 96.44 96 VAL A CA 1
ATOM 771 C C . VAL A 1 96 ? 5.471 -2.101 -6.896 1.00 96.44 96 VAL A C 1
ATOM 773 O O . VAL A 1 96 ? 5.674 -2.190 -8.105 1.00 96.44 96 VAL A O 1
ATOM 776 N N . SER A 1 97 ? 6.395 -1.646 -6.048 1.00 94.25 97 SER A N 1
ATOM 777 C CA . SER A 1 97 ? 7.741 -1.247 -6.463 1.00 94.25 97 SER A CA 1
ATOM 778 C C . SER A 1 97 ? 8.495 -2.411 -7.104 1.00 94.25 97 SER A C 1
ATOM 780 O O . SER A 1 97 ? 8.996 -2.276 -8.220 1.00 94.25 97 SER A O 1
ATOM 782 N N . SER A 1 98 ? 8.481 -3.585 -6.465 1.00 94.69 98 SER A N 1
ATOM 783 C CA . SER A 1 98 ? 9.078 -4.799 -7.028 1.00 94.69 98 SER A CA 1
ATOM 784 C C . SER A 1 98 ? 8.442 -5.178 -8.368 1.00 94.69 98 SER A C 1
ATOM 786 O O . SER A 1 98 ? 9.160 -5.399 -9.342 1.00 94.69 98 SER A O 1
ATOM 788 N N . TYR A 1 99 ? 7.108 -5.169 -8.456 1.00 96.19 99 TYR A N 1
ATOM 789 C CA . TYR A 1 99 ? 6.392 -5.444 -9.702 1.00 96.19 99 TYR A CA 1
ATOM 790 C C . TYR A 1 99 ? 6.798 -4.488 -10.832 1.00 96.19 99 TYR A C 1
ATOM 792 O O . TYR A 1 99 ? 7.084 -4.933 -11.941 1.00 96.19 99 TYR A O 1
ATOM 800 N N . LYS A 1 100 ? 6.857 -3.179 -10.562 1.00 95.00 100 LYS A N 1
ATOM 801 C CA . LYS A 1 100 ? 7.195 -2.161 -11.566 1.00 95.00 100 LYS A CA 1
ATOM 802 C C . LYS A 1 100 ? 8.635 -2.290 -12.057 1.00 95.00 100 LYS A C 1
ATOM 804 O O . LYS A 1 100 ? 8.855 -2.210 -13.263 1.00 95.00 100 LYS A O 1
ATOM 809 N N . SER A 1 101 ? 9.580 -2.542 -11.155 1.00 94.25 101 SER A N 1
ATOM 810 C CA . SER A 1 101 ? 10.983 -2.782 -11.511 1.00 94.25 101 SER A CA 1
ATOM 811 C C . SER A 1 101 ? 11.147 -4.068 -12.322 1.00 94.25 101 SER A C 1
ATOM 813 O O . SER A 1 101 ? 11.791 -4.057 -13.368 1.00 94.25 101 SER A O 1
ATOM 815 N N . ASN A 1 102 ? 10.497 -5.160 -11.910 1.00 94.94 102 ASN A N 1
ATOM 816 C CA . ASN A 1 102 ? 10.539 -6.425 -12.646 1.00 94.94 102 ASN A CA 1
ATOM 817 C C . ASN A 1 102 ? 9.897 -6.297 -14.030 1.00 94.94 102 ASN A C 1
ATOM 819 O O . ASN A 1 102 ? 10.422 -6.833 -15.001 1.00 94.94 102 ASN A O 1
ATOM 823 N N . LEU A 1 103 ? 8.786 -5.565 -14.140 1.00 95.75 103 LEU A N 1
ATOM 824 C CA . LEU A 1 103 ? 8.128 -5.309 -15.418 1.00 95.75 103 LEU A CA 1
ATOM 825 C C . LEU A 1 103 ? 9.021 -4.480 -16.349 1.00 95.75 103 LEU A C 1
ATOM 827 O O . LEU A 1 103 ? 9.091 -4.778 -17.536 1.00 95.75 103 LEU A O 1
ATOM 831 N N . ALA A 1 104 ? 9.720 -3.469 -15.824 1.00 95.12 104 ALA A N 1
ATOM 832 C CA . ALA A 1 104 ? 10.682 -2.688 -16.599 1.00 95.12 104 ALA A CA 1
ATOM 833 C C . ALA A 1 104 ? 11.853 -3.554 -17.094 1.00 95.12 104 ALA A C 1
ATOM 835 O O . ALA A 1 104 ? 12.197 -3.491 -18.272 1.00 95.12 104 ALA A O 1
ATOM 836 N N . ASN A 1 105 ? 12.399 -4.412 -16.228 1.00 94.75 105 ASN A N 1
ATOM 837 C CA . ASN A 1 105 ? 13.461 -5.353 -16.590 1.00 94.75 105 ASN A 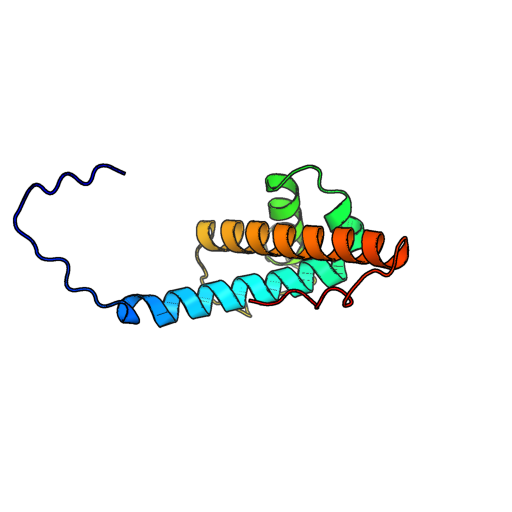CA 1
ATOM 838 C C . ASN A 1 105 ? 13.006 -6.345 -17.666 1.00 94.75 105 ASN A C 1
ATOM 840 O O . ASN A 1 105 ? 13.732 -6.567 -18.630 1.00 94.75 105 ASN A O 1
ATOM 844 N N . TRP A 1 106 ? 11.797 -6.898 -17.537 1.00 96.06 106 TRP A N 1
ATOM 845 C CA . TRP A 1 106 ? 11.228 -7.815 -18.526 1.00 96.06 106 TRP A CA 1
ATOM 846 C C . TRP A 1 106 ? 10.945 -7.118 -19.863 1.00 96.06 106 TRP A C 1
ATOM 848 O O . TRP A 1 106 ? 11.209 -7.683 -20.916 1.00 96.06 106 TRP A O 1
ATOM 858 N N . ASN A 1 107 ? 10.476 -5.867 -19.849 1.00 94.69 107 ASN A N 1
ATOM 859 C CA . ASN A 1 107 ? 10.299 -5.089 -21.080 1.00 94.69 107 ASN A CA 1
ATOM 860 C C . ASN A 1 107 ? 11.636 -4.806 -21.790 1.00 94.69 107 ASN A C 1
ATOM 862 O O . ASN A 1 107 ? 11.658 -4.713 -23.013 1.00 94.69 107 ASN A O 1
ATOM 866 N N . ALA A 1 108 ? 12.729 -4.643 -21.036 1.00 95.69 108 ALA A N 1
ATOM 867 C CA . ALA A 1 108 ? 14.064 -4.447 -21.597 1.00 95.69 108 ALA A CA 1
ATOM 868 C C . ALA A 1 108 ? 14.671 -5.759 -22.123 1.00 95.69 108 ALA A C 1
ATOM 870 O O . ALA A 1 108 ? 15.259 -5.767 -23.199 1.00 95.69 108 ALA A O 1
ATOM 871 N N . ASN A 1 109 ? 14.509 -6.857 -21.378 1.00 94.44 109 ASN A N 1
ATOM 872 C CA . ASN A 1 109 ? 14.993 -8.193 -21.722 1.00 94.44 109 ASN A CA 1
ATOM 873 C C . ASN A 1 109 ? 13.905 -9.235 -21.397 1.00 94.44 109 ASN A C 1
ATOM 875 O O . ASN A 1 109 ? 13.841 -9.708 -20.256 1.00 94.44 109 ASN A O 1
ATOM 879 N N . PRO A 1 110 ? 13.051 -9.605 -22.370 1.00 87.19 110 PRO A N 1
ATOM 880 C CA . PRO A 1 110 ? 11.912 -10.491 -22.141 1.00 87.19 110 PRO A CA 1
ATOM 881 C C . PRO A 1 110 ? 12.369 -11.947 -22.017 1.00 87.19 110 PRO A C 1
ATOM 883 O O . PRO A 1 110 ? 12.278 -12.742 -22.950 1.00 87.19 110 PRO A O 1
ATOM 886 N N . VAL A 1 111 ? 12.891 -12.286 -20.840 1.00 89.62 111 VAL A N 1
ATOM 887 C CA . VAL A 1 111 ? 13.299 -13.640 -20.461 1.00 89.62 111 VAL A CA 1
ATOM 888 C C . VAL A 1 111 ? 12.304 -14.186 -19.444 1.00 89.62 111 VAL A C 1
ATOM 890 O O . VAL A 1 111 ? 12.064 -13.571 -18.406 1.00 89.62 111 VAL A O 1
ATOM 893 N N . GLY A 1 112 ? 11.744 -15.360 -19.736 1.00 89.62 112 GLY A N 1
ATOM 894 C CA . GLY A 1 112 ? 10.750 -16.005 -18.882 1.00 89.62 112 GLY A CA 1
ATOM 895 C C . GLY A 1 112 ? 9.373 -15.339 -18.931 1.00 89.62 112 GLY A C 1
ATOM 896 O O . GLY A 1 112 ? 9.046 -14.576 -19.846 1.00 89.62 112 GLY A O 1
ATOM 897 N N . GLU A 1 113 ? 8.541 -15.665 -17.945 1.00 89.81 113 GLU A N 1
ATOM 898 C CA . GLU A 1 113 ? 7.162 -15.188 -17.882 1.00 89.81 113 GLU A CA 1
ATOM 899 C C . GLU A 1 113 ? 7.062 -13.724 -17.447 1.00 89.81 113 GLU A C 1
ATOM 901 O O . GLU A 1 113 ? 7.843 -13.219 -16.636 1.00 89.81 113 GLU A O 1
ATOM 906 N N . LYS A 1 114 ? 6.046 -13.040 -17.980 1.00 92.19 114 LYS A N 1
ATOM 907 C CA . LYS A 1 114 ? 5.739 -11.662 -17.607 1.00 92.19 114 LYS A CA 1
ATOM 908 C C . LYS A 1 114 ? 5.369 -11.596 -16.117 1.00 92.19 114 LYS A C 1
ATOM 910 O O . LYS A 1 114 ? 4.538 -12.388 -15.672 1.00 92.19 114 LYS A O 1
ATOM 915 N N . PRO A 1 115 ? 5.888 -10.613 -15.356 1.00 93.31 115 PRO A N 1
ATOM 916 C CA . PRO A 1 115 ? 5.507 -10.428 -13.961 1.00 93.31 115 PRO A CA 1
ATOM 917 C C . PRO A 1 115 ? 3.988 -10.301 -13.782 1.00 93.31 115 PRO A C 1
ATOM 919 O O . PRO A 1 115 ? 3.333 -9.526 -14.485 1.00 93.31 115 PRO A O 1
ATOM 922 N N . GLY A 1 116 ? 3.436 -11.046 -12.823 1.00 92.19 116 GLY A N 1
ATOM 923 C CA . GLY A 1 116 ? 2.022 -10.983 -12.455 1.00 92.19 116 GLY A CA 1
ATOM 924 C C . GLY A 1 116 ? 1.678 -9.726 -11.654 1.00 92.19 116 GLY A C 1
ATOM 925 O O . GLY A 1 116 ? 2.520 -9.171 -10.947 1.00 92.19 116 GLY A O 1
ATOM 926 N N . ILE A 1 117 ? 0.423 -9.279 -11.750 1.00 92.44 117 ILE A N 1
ATOM 927 C CA . ILE A 1 117 ? -0.069 -8.122 -10.993 1.00 92.44 117 ILE A CA 1
ATOM 928 C C . ILE A 1 117 ? -0.054 -8.464 -9.490 1.00 92.44 117 ILE A C 1
ATOM 930 O O . ILE A 1 117 ? -0.565 -9.522 -9.099 1.00 92.44 117 ILE A O 1
ATOM 934 N N . PRO A 1 118 ? 0.518 -7.592 -8.636 1.00 91.81 118 PRO A N 1
ATOM 935 C CA . PRO A 1 118 ? 0.599 -7.849 -7.207 1.00 91.81 118 PRO A CA 1
ATOM 936 C C . PRO A 1 118 ? -0.799 -7.919 -6.588 1.00 91.81 118 PRO A C 1
ATOM 938 O O . PRO A 1 118 ? -1.653 -7.082 -6.860 1.00 91.81 118 PRO A O 1
ATOM 941 N N . HIS A 1 119 ? -0.993 -8.910 -5.728 1.00 88.88 119 HIS A N 1
ATOM 942 C CA . HIS A 1 119 ? -2.157 -9.090 -4.863 1.00 88.88 119 HIS A CA 1
ATOM 943 C C . HIS A 1 119 ? -1.692 -9.782 -3.568 1.00 88.88 119 HIS A C 1
ATOM 945 O O . HIS A 1 119 ? -0.486 -10.024 -3.380 1.00 88.88 119 HIS A O 1
ATOM 951 N N . THR A 1 120 ? -2.598 -10.009 -2.624 1.00 78.88 120 THR A N 1
ATOM 952 C CA . THR A 1 120 ? -2.306 -10.623 -1.320 1.00 78.88 120 THR A CA 1
ATOM 953 C C . THR A 1 120 ? -2.987 -11.968 -1.166 1.00 78.88 120 THR A C 1
ATOM 955 O O . THR A 1 120 ? -4.044 -12.185 -1.793 1.00 78.88 120 THR A O 1
#